Protein 7XHS (pdb70)

Radius of gyration: 13.65 Å; Cα contacts (8 Å, |Δi|>4): 174; chains: 1; bounding box: 24×39×28 Å

Solvent-accessible surface area: 6440 Å² total; per-residue (Å²): 200,90,121,135,99,102,84,191,196,75,94,42,1,93,7,84,45,33,123,67,22,94,148,128,118,42,38,3,33,0,22,0,61,15,159,114,57,82,75,64,89,0,7,14,104,70,79,22,156,45,127,144,0,65,62,22,38,103,32,0,56,112,1,52,89,61,181,61,76,5,64,0,14,23,68,52,164,104,19,136,80,55,8,17,53,0,47,52,26,68,72,53,233

Secondary structure (DSSP, 8-state):
---TTS----EEEEEEEEEEETTSTTEEEEEEEETTS-EEEEEESS-TTSHHHHHHHHHHHHHHHHT-EEEEEE-S---TTS-EEEEEEE---

Structure (mmCIF, N/CA/C/O backbone):
data_7XHS
#
_entry.id   7XHS
#
_cell.length_a   61.090
_cell.length_b   61.090
_cell.length_c   54.010
_cell.angle_alpha   90.000
_cell.angle_beta   90.000
_cell.angle_gamma   90.000
#
_symmetry.space_group_name_H-M   'I 4'
#
loop_
_entity.id
_entity.type
_entity.pdbx_description
1 polymer 'Cro/Cl family transcriptional regulator'
2 water water
#
loop_
_atom_site.group_PDB
_atom_site.id
_atom_site.type_symbol
_atom_site.label_atom_id
_atom_site.l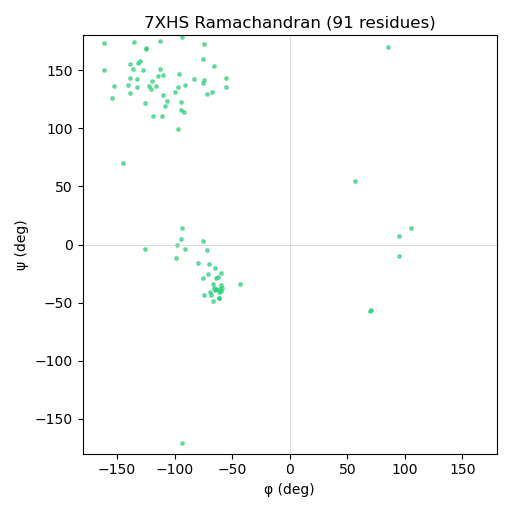abel_alt_id
_atom_site.label_comp_id
_atom_site.label_asym_id
_atom_site.label_entity_id
_atom_site.label_seq_id
_atom_site.pdbx_PDB_ins_code
_atom_site.Cartn_x
_atom_site.Cartn_y
_atom_site.Cartn_z
_atom_site.occupancy
_atom_site.B_iso_or_equiv
_atom_site.auth_seq_id
_atom_site.auth_comp_id
_atom_site.auth_asym_id
_atom_site.auth_atom_id
_atom_site.pdbx_PDB_model_num
ATOM 1 N N . ASP A 1 4 ? 3.53709 49.21600 10.97647 1.000 35.25184 4 ASP A N 1
ATOM 2 C CA . ASP A 1 4 ? 4.91382 49.68805 11.02974 1.000 36.22196 4 ASP A CA 1
ATOM 3 C C . ASP A 1 4 ? 5.54914 49.23410 12.33780 1.000 30.42038 4 ASP A C 1
ATOM 4 O O . ASP A 1 4 ? 5.27447 49.76607 13.40375 1.000 32.37274 4 ASP A O 1
ATOM 9 N N . MET A 1 5 ? 6.40670 48.23759 12.24176 1.000 30.70661 5 MET A N 1
ATOM 10 C CA . MET A 1 5 ? 6.92864 47.56435 13.40991 1.000 31.36930 5 MET A CA 1
ATOM 11 C C . M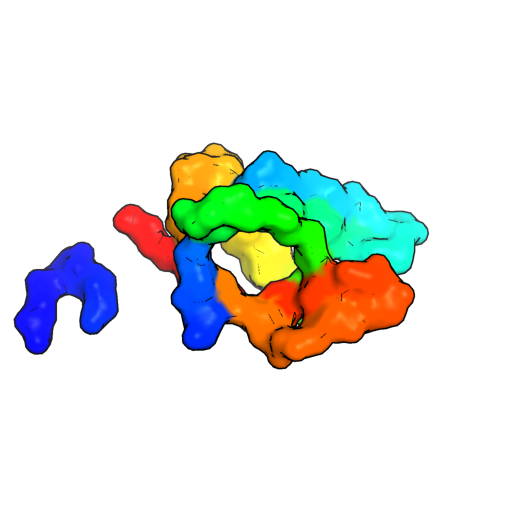ET A 1 5 ? 8.24929 48.18817 13.82609 1.000 28.82355 5 MET A C 1
ATOM 12 O O . MET A 1 5 ? 8.72106 49.14792 13.21852 1.000 27.18316 5 MET A O 1
ATOM 17 N N . HIS A 1 6 ? 8.82113 47.66604 14.90868 1.000 28.14220 6 HIS A N 1
ATOM 18 C CA . HIS A 1 6 ? 10.12720 48.13900 15.32991 1.000 28.62932 6 HIS A CA 1
ATOM 19 C C . HIS A 1 6 ? 11.10454 47.98850 14.17420 1.000 30.15151 6 HIS A C 1
ATOM 20 O O . HIS A 1 6 ? 11.09393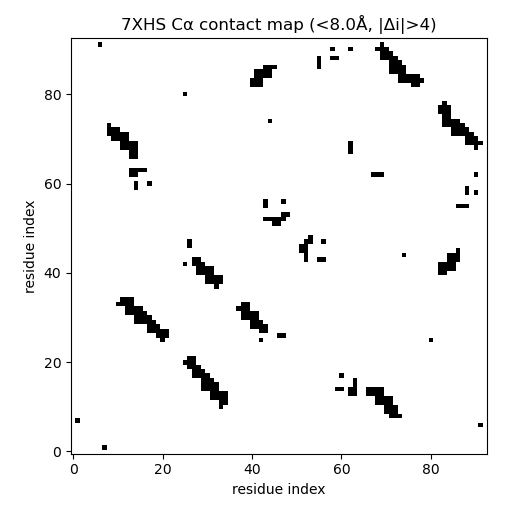 46.95639 13.48675 1.000 26.82463 6 HIS A O 1
ATOM 27 N N . PRO A 1 7 ? 11.93572 49.00226 13.91020 1.000 30.30564 7 PRO A N 1
ATOM 28 C CA . PRO A 1 7 ? 12.97000 48.91579 12.86746 1.000 29.60748 7 PRO A CA 1
ATOM 29 C C . PRO A 1 7 ? 13.74630 47.60558 12.81661 1.000 30.24788 7 PRO A C 1
ATOM 30 O O . PRO A 1 7 ? 14.15120 47.16572 11.73763 1.000 27.45582 7 PRO A O 1
ATOM 34 N N . SER A 1 8 ? 13.98188 46.98629 13.96956 1.000 30.81064 8 SER A N 1
ATOM 35 C CA . SER A 1 8 ? 14.80511 45.78910 14.04032 1.000 27.12399 8 SER A CA 1
ATOM 36 C C . SER A 1 8 ? 13.99446 44.49235 13.98049 1.000 30.84102 8 SER A C 1
ATOM 37 O O . SER A 1 8 ? 14.57563 43.40964 14.10787 1.000 30.25295 8 SER A O 1
ATOM 40 N N . LEU A 1 9 ? 12.68344 44.56862 13.77570 1.000 30.47740 9 LEU A N 1
ATOM 41 C CA . LEU A 1 9 ? 11.80718 43.40375 13.82138 1.000 32.09990 9 LEU A CA 1
ATOM 42 C C . LEU A 1 9 ? 11.34293 43.06344 12.41139 1.000 32.59926 9 LEU A C 1
ATOM 43 O O . LEU A 1 9 ? 10.68691 43.87608 11.75082 1.000 34.37073 9 LEU A O 1
ATOM 48 N N . ILE A 1 10 ? 11.67644 41.85538 11.96559 1.000 35.08127 10 ILE A N 1
ATOM 49 C CA . ILE A 1 10 ? 11.32731 41.40178 10.62344 1.000 36.97519 10 ILE A CA 1
ATOM 50 C C . ILE A 1 10 ? 9.81117 41.27783 10.47141 1.000 40.94890 10 ILE A C 1
ATOM 51 O O . ILE A 1 10 ? 9.08123 41.03832 11.44401 1.000 42.65178 10 ILE A O 1
ATOM 56 N N . LYS A 1 11 ? 9.34946 41.41277 9.22462 1.000 44.64430 11 LYS A N 1
ATOM 57 C CA . LYS A 1 11 ? 7.95264 41.27399 8.77710 1.000 51.50363 11 LYS A CA 1
ATOM 58 C C . LYS A 1 11 ? 7.20808 42.59168 8.94499 1.000 50.89651 11 LYS A C 1
ATOM 59 O O . LYS A 1 11 ? 5.99332 42.65764 8.75847 1.000 50.77102 11 LYS A O 1
ATOM 65 N N . MET A 1 20 ? 3.05276 30.01427 1.88271 1.000 52.35156 20 MET A N 1
ATOM 66 C CA . MET A 1 20 ? 4.21160 29.73307 1.04430 1.000 46.91332 20 MET A CA 1
ATOM 67 C C . MET A 1 20 ? 5.40262 29.31202 1.88385 1.000 43.37799 20 MET A C 1
ATOM 68 O O . MET A 1 20 ? 5.94373 28.22175 1.68908 1.000 47.67433 20 MET A O 1
ATOM 73 N N . LEU A 1 21 ? 5.80782 30.16771 2.82139 1.000 33.94421 21 LEU A N 1
ATOM 74 C CA . LEU A 1 21 ? 7.05323 29.97008 3.55646 1.000 36.96034 21 LEU A CA 1
ATOM 75 C C . LEU A 1 21 ? 6.77988 29.18476 4.83295 1.000 36.98192 21 LEU A C 1
ATOM 76 O O . LEU A 1 21 ? 6.10728 29.67990 5.73994 1.000 40.42163 21 LEU A O 1
ATOM 81 N N . ARG A 1 22 ? 7.31402 27.96787 4.90602 1.000 32.14626 22 ARG A N 1
ATOM 82 C CA . ARG A 1 22 ? 7.27344 27.15788 6.11428 1.000 30.94912 22 ARG A CA 1
ATOM 83 C C . ARG A 1 22 ? 8.57756 27.29039 6.88708 1.000 29.91155 22 ARG A C 1
ATOM 84 O O . ARG A 1 22 ? 9.66733 27.23914 6.30742 1.000 28.66135 22 ARG A O 1
ATOM 92 N N . SER A 1 23 ? 8.45332 27.45977 8.19634 1.000 25.66418 23 SER A N 1
ATOM 93 C CA . SER A 1 23 ? 9.59856 27.46338 9.09370 1.000 30.76673 23 SER A CA 1
ATOM 94 C C . SER A 1 23 ? 10.13830 26.05228 9.31668 1.000 28.24343 23 SER A C 1
ATOM 95 O O . SER A 1 23 ? 9.37066 25.09857 9.48905 1.000 32.54398 23 SER A O 1
ATOM 98 N N . CYS A 1 24 ? 11.46751 25.92347 9.33644 1.000 25.21226 24 CYS A N 1
ATOM 99 C CA . CYS A 1 24 ? 12.10488 24.61488 9.46497 1.000 25.72990 24 CYS A CA 1
ATOM 100 C C . CYS A 1 24 ? 13.55978 24.76806 9.91222 1.000 25.17560 24 CYS A C 1
ATOM 101 O O . CYS A 1 24 ? 14.09241 25.87486 10.00923 1.000 26.05716 24 CYS A O 1
ATOM 104 N N . LYS A 1 25 ? 14.18763 23.62706 10.19507 1.000 22.26349 25 LYS A N 1
ATOM 105 C CA . LYS A 1 25 ? 15.62469 23.50277 10.39771 1.000 20.53158 25 LYS A CA 1
ATOM 106 C C . LYS A 1 25 ? 16.22120 22.64564 9.28343 1.000 23.85490 25 LYS A C 1
ATOM 107 O O . LYS A 1 25 ? 15.58555 21.68751 8.82827 1.000 23.71055 25 LYS A O 1
ATOM 113 N N . ILE A 1 26 ? 17.44855 22.96980 8.86394 1.000 21.49859 26 ILE A N 1
ATOM 114 C CA . ILE A 1 26 ? 18.18203 22.20763 7.85140 1.000 18.46026 26 ILE A CA 1
A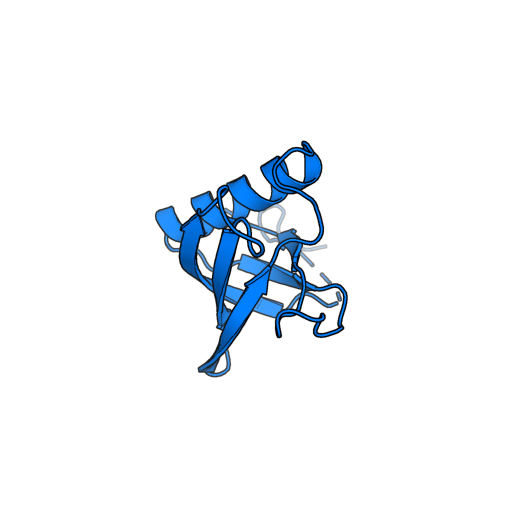TOM 115 C C . ILE A 1 26 ? 19.12498 21.25344 8.57828 1.000 21.04767 26 ILE A C 1
ATOM 116 O O . ILE A 1 26 ? 20.22493 21.64400 8.99150 1.000 21.30265 26 ILE A O 1
ATOM 121 N N . ILE A 1 27 ? 18.73887 19.97917 8.70546 1.000 16.45907 27 ILE A N 1
ATOM 122 C CA . ILE A 1 27 ? 19.45543 19.10796 9.62696 1.000 19.10932 27 ILE A CA 1
ATOM 123 C C . ILE A 1 27 ? 20.49821 18.21788 8.95502 1.000 17.63928 27 ILE A C 1
ATOM 124 O O . ILE A 1 27 ? 21.31743 17.61675 9.66983 1.000 18.73992 27 ILE A O 1
ATOM 129 N N . ALA A 1 28 ? 20.51592 18.13079 7.61828 1.000 15.37160 28 ALA A N 1
ATOM 130 C CA . ALA A 1 28 ? 21.56851 17.40692 6.90450 1.000 19.45709 28 ALA A CA 1
ATOM 131 C C . ALA A 1 28 ? 21.60583 17.85673 5.45007 1.000 19.64130 28 ALA A C 1
ATOM 132 O O . ALA A 1 28 ? 20.57528 18.21607 4.87336 1.000 17.98957 28 ALA A O 1
ATOM 134 N N . MET A 1 29 ? 22.79464 17.80104 4.84957 1.000 17.12291 29 MET A N 1
ATOM 135 C CA . MET A 1 29 ? 22.94106 18.04316 3.41235 1.000 20.53925 29 MET A CA 1
ATOM 136 C C . MET A 1 29 ? 23.93145 17.03034 2.86665 1.000 17.63573 29 MET A C 1
ATOM 137 O O . MET A 1 29 ? 25.01023 16.84800 3.43990 1.000 20.19723 29 MET A O 1
ATOM 142 N N . LYS A 1 30 ? 23.57799 16.35650 1.78474 1.000 19.49521 30 LYS A N 1
ATOM 143 C CA . LYS A 1 30 ? 24.48522 15.37953 1.19217 1.000 23.60509 30 LYS A CA 1
ATOM 144 C C . LYS A 1 30 ? 24.81315 15.82302 -0.22723 1.000 23.08842 30 LYS A C 1
ATOM 145 O O . LYS A 1 30 ? 23.94846 15.80788 -1.10987 1.000 23.29837 30 LYS A O 1
ATOM 151 N N . VAL A 1 31 ? 26.06258 16.23481 -0.42636 1.000 22.60526 31 VAL A N 1
ATOM 152 C CA . VAL A 1 31 ? 26.54124 16.81299 -1.67739 1.000 21.60008 31 VAL A CA 1
ATOM 153 C C . VAL A 1 31 ? 27.16095 15.68627 -2.49131 1.000 22.38163 31 VAL A C 1
ATOM 154 O O . VAL A 1 31 ? 28.15589 15.08155 -2.07467 1.000 21.73753 31 VAL A O 1
ATOM 158 N N . MET A 1 32 ? 2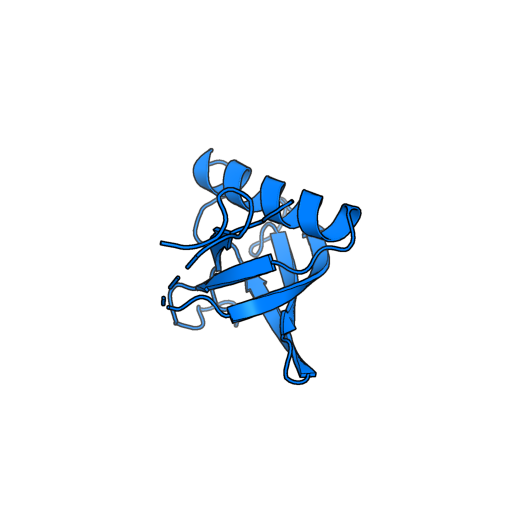6.57176 15.37477 -3.63630 1.000 20.45737 32 MET A N 1
ATOM 159 C CA . MET A 1 32 ? 26.91165 14.16273 -4.37067 1.000 23.28856 32 MET A CA 1
ATOM 160 C C . MET A 1 32 ? 26.82633 14.47467 -5.87322 1.000 25.39632 32 MET A C 1
ATOM 161 O O . MET A 1 32 ? 25.93156 14.01226 -6.59230 1.000 25.95287 32 MET A O 1
ATOM 166 N N . PRO A 1 33 ? 27.76549 15.28380 -6.38762 1.000 23.77823 33 PRO A N 1
ATOM 167 C CA . PRO A 1 33 ? 27.62314 15.77733 -7.77066 1.000 26.31093 33 PRO A CA 1
ATOM 168 C C . PRO A 1 33 ? 27.93026 14.73857 -8.84115 1.000 26.74409 33 PRO A C 1
ATOM 169 O O . PRO A 1 33 ? 27.88151 15.06652 -10.03237 1.000 30.43127 33 PRO A O 1
ATOM 173 N N . ASP A 1 34 ? 28.22211 13.49544 -8.44267 1.000 35.66101 34 ASP A N 1
ATOM 174 C CA . ASP A 1 34 ? 28.30424 12.34233 -9.33529 1.000 34.08853 34 ASP A CA 1
ATOM 175 C C . ASP A 1 34 ? 26.94784 11.75410 -9.70078 1.000 36.38448 34 ASP A C 1
ATOM 176 O O . ASP A 1 34 ? 26.88803 10.93787 -10.62712 1.000 36.50921 34 ASP A O 1
ATOM 181 N N . LYS A 1 35 ? 25.88114 12.08682 -8.96725 1.000 29.32173 35 LYS A N 1
ATOM 182 C CA . LYS A 1 35 ? 24.64659 11.31226 -8.99244 1.000 30.07522 35 LYS A CA 1
ATOM 183 C C . LYS A 1 35 ? 23.43690 12.17387 -9.33677 1.000 34.02754 35 LYS A C 1
ATOM 184 O O . LYS A 1 35 ? 23.49919 13.40777 -9.31912 1.000 30.98613 35 LYS A O 1
ATOM 190 N N . VAL A 1 36 ? 22.31138 11.48822 -9.60888 1.000 32.57235 36 VAL A N 1
ATOM 191 C CA . VAL A 1 36 ? 21.12040 12.14836 -10.15189 1.000 32.61114 36 VAL A CA 1
ATOM 192 C C . VAL A 1 36 ? 20.59753 13.22995 -9.21750 1.000 25.63883 36 VAL A C 1
ATOM 193 O O . VAL A 1 36 ? 20.10378 14.25753 -9.68241 1.000 31.37050 36 VAL A O 1
ATOM 197 N N . MET A 1 37 ? 20.69748 13.03796 -7.89885 1.000 26.53506 37 MET A N 1
ATOM 198 C CA . MET A 1 37 ? 20.14474 14.03764 -6.98890 1.000 28.58070 37 MET A CA 1
ATOM 199 C C . MET A 1 37 ? 21.00474 15.29805 -6.88846 1.000 25.83481 37 MET A C 1
ATOM 200 O O . MET A 1 37 ? 20.46189 16.37711 -6.61410 1.000 28.95194 37 MET A O 1
ATOM 205 N N . GLN A 1 38 ? 22.32592 15.17882 -7.08909 1.000 20.31675 38 GLN A N 1
ATOM 206 C CA . GLN A 1 38 ? 23.31904 16.25515 -6.98602 1.000 24.62472 38 GLN A CA 1
ATOM 207 C C . GLN A 1 38 ? 23.55250 16.72060 -5.55638 1.000 19.85880 38 GLN A C 1
ATOM 208 O O . GLN A 1 38 ? 24.69207 16.74728 -5.08092 1.000 20.00920 38 GLN A O 1
ATOM 214 N N . VAL A 1 39 ? 22.48738 17.13704 -4.88127 1.000 22.92219 39 VAL A N 1
ATOM 215 C CA . VAL A 1 39 ? 22.53426 17.46203 -3.45559 1.000 21.17971 39 VAL A CA 1
ATOM 216 C C . VAL A 1 39 ? 21.13914 17.27027 -2.86563 1.000 22.14378 39 VAL A C 1
ATOM 217 O O . VAL A 1 39 ? 20.15053 17.79586 -3.38435 1.000 26.87836 39 VAL A O 1
ATOM 221 N N . MET A 1 40 ? 21.06084 16.47712 -1.80010 1.000 21.05648 40 MET A N 1
ATOM 222 C CA . MET A 1 40 ? 19.81216 16.19442 -1.10663 1.000 23.42524 40 MET A CA 1
ATOM 223 C C . MET A 1 40 ? 19.81356 16.86833 0.26202 1.000 21.42894 40 MET A C 1
ATOM 224 O O . MET A 1 40 ? 20.75052 16.68265 1.05153 1.000 22.01302 40 MET A O 1
ATOM 229 N N . VAL A 1 41 ? 18.75155 17.61658 0.55058 1.000 17.44883 41 VAL A N 1
ATOM 230 C CA . VAL A 1 41 ? 18.60964 18.39320 1.78734 1.000 18.80316 41 VAL A CA 1
ATOM 231 C C . VAL A 1 41 ? 17.58881 17.70826 2.69578 1.000 19.94388 41 VAL A C 1
ATOM 232 O O . VAL A 1 41 ? 16.42736 17.52411 2.30624 1.000 18.15147 41 VAL A O 1
ATOM 236 N N . THR A 1 42 ? 17.98986 17.37696 3.92413 1.000 18.00300 42 THR A N 1
ATOM 237 C CA . THR A 1 42 ? 17.03921 16.85678 4.90724 1.000 20.62163 42 THR A CA 1
ATOM 238 C C . THR A 1 42 ? 16.52279 17.99383 5.78472 1.000 20.57506 42 THR A C 1
ATOM 239 O O . THR A 1 42 ? 17.31284 18.69655 6.43665 1.000 18.88948 42 THR A O 1
ATOM 243 N N . VAL A 1 43 ? 15.19522 18.17666 5.80866 1.000 21.40049 43 VAL A N 1
ATOM 244 C CA . VAL A 1 43 ? 14.58296 19.32785 6.47604 1.000 22.15756 43 VAL A CA 1
ATOM 245 C C . VAL A 1 43 ? 13.60578 18.85064 7.55073 1.000 26.55858 43 VAL A C 1
ATOM 246 O O . VAL A 1 43 ? 12.82341 17.91655 7.33874 1.000 27.20785 43 VAL A O 1
ATOM 250 N N . LEU A 1 44 ? 13.67078 19.49989 8.71524 1.000 20.47863 44 LEU A N 1
ATOM 251 C CA . LEU A 1 44 ? 12.78526 19.22935 9.83520 1.000 23.12356 44 LEU A CA 1
ATOM 252 C C . LEU A 1 44 ? 11.86469 20.43494 10.02562 1.000 26.87843 44 LEU A C 1
ATOM 253 O O . LEU A 1 44 ? 12.32515 21.51489 10.40712 1.000 23.03092 44 LEU A O 1
ATOM 258 N N . MET A 1 45 ? 10.57234 20.25515 9.72321 1.000 28.24439 45 MET A N 1
ATOM 259 C CA . MET A 1 45 ? 9.56660 21.29669 9.89434 1.000 30.33663 45 MET A CA 1
ATOM 260 C C . MET A 1 45 ? 9.21639 21.45867 11.36755 1.000 32.05180 45 MET A C 1
ATOM 261 O O . MET A 1 45 ? 9.43313 20.56262 12.18664 1.000 31.78768 45 MET A O 1
ATOM 266 N N . HIS A 1 46 ? 8.64728 22.61929 11.69451 1.000 31.96824 46 HIS A N 1
ATOM 267 C CA . HIS A 1 46 ? 8.31427 22.92967 13.08373 1.000 37.57084 46 HIS A CA 1
ATOM 268 C C . HIS A 1 46 ? 7.23553 22.01448 13.67020 1.000 38.76880 46 HIS A C 1
ATOM 269 O O . HIS A 1 46 ? 7.13329 21.90437 14.89735 1.000 38.71719 46 HIS A O 1
ATOM 276 N N . ASP A 1 47 ? 6.43287 21.35417 12.84180 1.000 36.26078 47 ASP A N 1
ATOM 277 C CA . ASP A 1 47 ? 5.40126 20.45818 13.34687 1.000 34.24370 47 ASP A CA 1
ATOM 278 C C . ASP A 1 47 ? 5.86565 19.00691 13.43667 1.000 36.73733 47 ASP A C 1
ATOM 279 O O . ASP A 1 47 ? 5.03315 18.10255 13.56386 1.000 40.00444 47 ASP A O 1
ATOM 284 N N . GLY A 1 48 ? 7.16466 18.75654 13.34665 1.000 32.86615 48 GLY A N 1
ATOM 285 C CA . GLY A 1 48 ? 7.69138 17.44017 13.60743 1.000 33.65621 48 GLY A CA 1
ATOM 286 C C . GLY A 1 48 ? 7.88352 16.54432 12.40237 1.000 36.03153 48 GLY A C 1
ATOM 287 O O . GLY A 1 48 ? 8.50543 15.48835 12.54135 1.000 35.22624 48 GLY A O 1
ATOM 288 N N . VAL A 1 49 ? 7.38525 16.91125 11.22829 1.000 35.13684 49 VAL A N 1
ATOM 289 C CA . VAL A 1 49 ? 7.59138 16.06752 10.05603 1.000 31.70998 49 VAL A CA 1
ATOM 290 C C . VAL A 1 49 ? 8.95703 16.36660 9.43869 1.000 34.53913 49 VAL A C 1
ATOM 291 O O . VAL A 1 49 ? 9.42662 17.51270 9.42632 1.000 34.04139 49 VAL A O 1
ATOM 295 N N . CYS A 1 50 ? 9.61759 15.32392 8.95086 1.000 28.95691 50 CYS A N 1
ATOM 296 C CA . CYS A 1 50 ? 10.93453 15.42387 8.34647 1.000 29.86017 50 CYS A CA 1
ATOM 297 C C . CYS A 1 50 ? 10.82990 15.02196 6.88011 1.0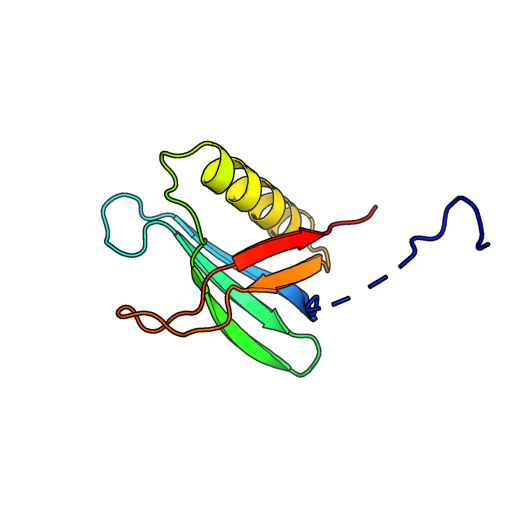00 32.70809 50 CYS A C 1
ATOM 298 O O . CYS A 1 50 ? 10.16127 14.03854 6.55344 1.000 35.59454 50 CYS A O 1
ATOM 301 N N . GLU A 1 51 ? 11.47409 15.78697 5.99409 1.000 28.00203 51 GLU A N 1
ATOM 302 C CA . GLU A 1 51 ? 11.30591 15.62643 4.55078 1.000 29.93549 51 GLU A CA 1
ATOM 303 C C . GLU A 1 51 ? 12.64183 15.74301 3.83025 1.000 26.90900 51 GLU A C 1
ATOM 304 O O . GLU A 1 51 ? 13.46702 16.58107 4.19594 1.000 26.04973 51 GLU A O 1
ATOM 310 N N . GLU A 1 52 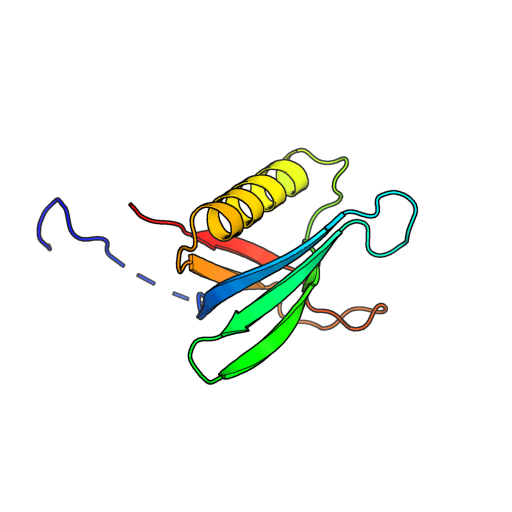? 12.82819 14.93955 2.77929 1.000 25.59885 52 GLU A N 1
ATOM 311 C CA . GLU A 1 52 ? 14.00730 15.01391 1.91783 1.000 28.80594 52 GLU A CA 1
ATOM 312 C C . GLU A 1 52 ? 13.67999 15.79451 0.64524 1.000 30.84178 52 GLU A C 1
ATOM 313 O O . GLU A 1 52 ? 12.68075 15.50958 -0.03201 1.000 27.94782 52 GLU A O 1
ATOM 319 N N . MET A 1 53 ? 14.54407 16.75318 0.30254 1.000 24.27995 53 MET A N 1
ATOM 320 C CA . MET A 1 53 ? 14.23649 17.73503 -0.72372 1.000 19.60523 53 MET A CA 1
ATOM 321 C C . MET A 1 53 ? 15.44610 17.99943 -1.61442 1.000 25.78859 53 MET A C 1
ATOM 322 O O . MET A 1 53 ? 16.59682 17.79797 -1.21492 1.000 21.39554 53 MET A O 1
ATOM 327 N N . LEU A 1 54 ? 15.16338 18.44232 -2.84421 1.000 21.85732 54 LEU A N 1
ATOM 328 C CA . LEU A 1 54 ? 16.17115 18.84323 -3.81518 1.000 22.53460 54 LEU A CA 1
ATOM 329 C C . LEU A 1 54 ? 16.08180 20.34545 -4.07469 1.000 23.05527 54 LEU A C 1
ATOM 330 O O . LEU A 1 54 ? 15.20286 21.03201 -3.55437 1.000 22.25206 54 LEU A O 1
ATOM 335 N N . LEU A 1 55 ? 17.01601 20.86496 -4.87528 1.000 22.14529 55 LEU A N 1
ATOM 336 C CA . LEU A 1 55 ? 16.99833 22.27044 -5.28544 1.000 21.96263 55 LEU A CA 1
ATOM 337 C C . LEU A 1 55 ? 16.34236 22.42252 -6.65423 1.000 21.69638 55 LEU A C 1
ATOM 338 O O . LEU A 1 55 ? 16.46713 21.55156 -7.51626 1.000 23.68670 55 LEU A O 1
ATOM 343 N N . LYS A 1 56 ? 15.64725 23.54513 -6.85564 1.000 20.64049 56 LYS A N 1
ATOM 344 C CA . LYS A 1 56 ? 14.98869 23.77200 -8.14316 1.000 26.63318 56 LYS A CA 1
ATOM 345 C C . LYS A 1 56 ? 15.99371 23.87984 -9.28937 1.000 24.58292 56 LYS A C 1
ATOM 346 O O . LYS A 1 56 ? 15.67283 23.52647 -10.42813 1.000 26.03043 56 LYS A O 1
ATOM 352 N N . TRP A 1 57 ? 17.20913 24.34547 -9.01386 1.000 25.59152 57 TRP A N 1
ATOM 353 C CA . TRP A 1 57 ? 18.20206 24.59938 -10.04799 1.000 26.40529 57 TRP A CA 1
ATOM 354 C C . TRP A 1 57 ? 19.38805 23.64256 -9.95022 1.000 25.37891 57 TRP A C 1
ATOM 355 O O . TRP A 1 57 ? 19.74443 23.15439 -8.87200 1.000 22.40896 57 TRP A O 1
ATOM 366 N N . ASN A 1 58 ? 19.98245 23.38599 -11.10936 1.000 24.28758 58 ASN A N 1
ATOM 367 C CA . ASN A 1 58 ? 21.24361 22.66125 -11.21452 1.000 27.42035 58 ASN A CA 1
ATOM 368 C C . ASN A 1 58 ? 22.32209 23.33205 -10.37036 1.000 24.57156 58 ASN A C 1
ATOM 369 O O . ASN A 1 58 ? 22.37999 24.56407 -10.28242 1.000 24.04169 58 ASN A O 1
ATOM 374 N N . LEU A 1 59 ? 23.18378 22.51496 -9.74759 1.000 24.93748 59 LEU A N 1
ATOM 375 C CA . LEU A 1 59 ? 24.34053 23.07104 -9.04080 1.000 27.68164 59 LEU A CA 1
ATOM 376 C C . LEU A 1 59 ? 25.26882 23.81615 -9.99021 1.000 30.48812 59 LEU A C 1
ATOM 377 O O . LEU A 1 59 ? 25.96217 24.75049 -9.57110 1.000 32.82350 59 LEU A O 1
ATOM 382 N N . LEU A 1 60 ? 25.28654 23.43206 -11.26993 1.000 27.32736 60 LEU A N 1
ATOM 383 C CA . LEU A 1 60 ? 26.12395 24.11877 -12.24933 1.000 30.15940 60 LEU A CA 1
ATOM 384 C C . LEU A 1 60 ? 25.62326 25.53009 -12.56340 1.000 29.89944 60 LEU A C 1
ATOM 385 O O . LEU A 1 60 ? 26.38526 26.32837 -13.12243 1.000 33.64926 60 LEU A O 1
ATOM 390 N N . ASP A 1 61 ? 24.36922 25.84663 -12.22705 1.000 25.42627 61 ASP A N 1
ATOM 391 C CA . ASP A 1 61 ? 23.80167 27.18913 -12.36167 1.000 26.98999 61 ASP A CA 1
ATOM 392 C C . ASP A 1 61 ? 24.00331 28.00025 -11.07825 1.000 29.07540 61 ASP A C 1
ATOM 393 O O . ASP A 1 61 ? 23.79158 27.49310 -9.97191 1.000 24.63451 61 ASP A O 1
ATOM 398 N N . ASN A 1 62 ? 24.38291 29.27922 -11.23466 1.000 28.16039 62 ASN A N 1
ATOM 399 C CA . ASN A 1 62 ? 24.61363 30.15565 -10.08658 1.000 22.35640 62 ASN A CA 1
ATOM 400 C C . ASN A 1 62 ? 23.38114 30.33754 -9.19495 1.000 22.97165 62 ASN A C 1
ATOM 401 O O . ASN A 1 62 ? 23.53178 30.66189 -8.01147 1.000 23.62099 62 ASN A O 1
ATOM 406 N N . ARG A 1 63 ? 22.17026 30.15433 -9.71453 1.000 21.63534 63 ARG A N 1
ATOM 407 C CA . ARG A 1 63 ? 21.00271 30.20637 -8.83812 1.000 26.65445 63 ARG A CA 1
ATOM 408 C C . ARG A 1 63 ? 20.96621 29.01326 -7.89312 1.000 23.81076 63 ARG A C 1
ATOM 409 O O . ARG A 1 63 ? 20.63208 29.16432 -6.71408 1.000 20.17320 63 ARG A O 1
ATOM 417 N N . GLY A 1 64 ? 21.29896 27.82284 -8.39595 1.000 22.92527 64 GLY A N 1
ATOM 418 C CA . GLY A 1 64 ? 21.44056 26.67298 -7.51830 1.000 21.49306 64 GLY A CA 1
ATOM 419 C C . GLY A 1 64 ? 22.53241 26.86548 -6.48727 1.000 21.31376 64 GLY A C 1
ATOM 420 O O . GLY A 1 64 ? 22.35945 26.51353 -5.31581 1.000 20.79510 64 GLY A O 1
ATOM 421 N N . MET A 1 65 ? 23.66811 27.44499 -6.89982 1.000 23.62276 65 MET A N 1
ATOM 422 C CA . MET A 1 65 ? 24.74687 27.73810 -5.95466 1.000 23.27214 65 MET A CA 1
ATOM 423 C C . MET A 1 65 ? 24.27628 28.67939 -4.84948 1.000 22.75272 65 MET A C 1
ATOM 424 O O . MET A 1 65 ? 24.66095 28.51891 -3.69011 1.000 22.26912 65 MET A O 1
ATOM 429 N N . ALA A 1 66 ? 23.45917 29.68366 -5.19130 1.000 23.31029 66 ALA A N 1
ATOM 430 C CA . ALA A 1 66 ? 23.02980 30.65461 -4.18718 1.000 22.16522 66 ALA A CA 1
ATOM 431 C C . ALA A 1 66 ? 22.09157 30.01681 -3.16395 1.000 22.86727 66 ALA A C 1
ATOM 432 O O . ALA A 1 66 ? 22.23036 30.25537 -1.95829 1.000 21.23020 66 ALA A O 1
ATOM 434 N N . ILE A 1 67 ? 21.13736 29.19795 -3.62361 1.000 20.30599 67 ILE A N 1
ATOM 435 C CA . ILE A 1 67 ? 20.26808 28.47002 -2.70195 1.000 18.90845 67 ILE A CA 1
ATOM 436 C C . ILE A 1 67 ? 21.06586 27.46398 -1.88173 1.000 18.52848 67 ILE A C 1
ATOM 437 O O . ILE A 1 67 ? 20.82273 27.28654 -0.67803 1.000 17.25949 67 ILE A O 1
ATOM 442 N N . TYR A 1 68 ? 22.03748 26.79336 -2.51526 1.000 20.05395 68 TYR A N 1
ATOM 443 C CA . TYR A 1 68 ? 22.89246 25.85372 -1.79207 1.000 19.31615 68 TYR A CA 1
ATOM 444 C C . TYR A 1 68 ? 23.64326 26.53523 -0.64823 1.000 19.43637 68 TYR A C 1
ATOM 445 O O . TYR A 1 68 ? 23.83045 25.94403 0.42087 1.000 16.75573 68 TYR A O 1
ATOM 454 N N . LYS A 1 69 ? 24.07910 27.77798 -0.84510 1.000 18.85640 69 LYS A N 1
ATOM 455 C CA . LYS A 1 69 ? 24.90017 28.42291 0.18073 1.000 19.93419 69 LYS A CA 1
ATOM 456 C C . LYS A 1 69 ? 24.08744 28.85690 1.39013 1.000 22.47083 69 LYS A C 1
ATOM 457 O O . LYS A 1 69 ? 24.53880 28.67464 2.53071 1.000 23.11549 69 LYS A O 1
ATOM 463 N N . VAL A 1 70 ? 22.90500 29.45062 1.17945 1.000 19.70247 70 VAL A N 1
ATOM 464 C CA . VAL A 1 70 ? 22.11985 29.87855 2.33560 1.000 20.38526 70 VAL A CA 1
ATOM 465 C C . VAL A 1 70 ? 21.66504 28.66792 3.15531 1.000 19.38839 70 VAL A C 1
ATOM 466 O O . VAL A 1 70 ? 21.66596 28.70901 4.39047 1.000 18.08227 70 VAL A O 1
ATOM 470 N N . LEU A 1 71 ? 21.31457 27.56296 2.49455 1.000 16.94486 71 LEU A N 1
ATOM 471 C CA . LEU A 1 71 ? 20.94446 26.35627 3.23741 1.000 18.57768 71 LEU A CA 1
ATOM 472 C C . LEU A 1 71 ? 22.10388 25.86282 4.09532 1.000 20.51555 71 LEU A C 1
ATOM 473 O O . LEU A 1 71 ? 21.93136 25.53721 5.27994 1.000 20.26383 71 LEU A O 1
ATOM 478 N N . MET A 1 72 ? 23.29918 25.81796 3.50906 1.000 18.27067 72 MET A N 1
ATOM 479 C CA . MET A 1 72 ? 24.49115 25.35139 4.21657 1.000 21.60638 72 MET A CA 1
ATOM 480 C C . MET A 1 72 ? 24.80133 26.21909 5.42389 1.000 20.15456 72 MET A C 1
ATOM 481 O O . MET A 1 72 ? 25.13249 25.70852 6.50139 1.000 20.94387 72 MET A O 1
ATOM 486 N N . GLU A 1 73 ? 24.75231 27.54380 5.24090 1.000 20.50084 73 GLU A N 1
ATOM 487 C CA . GLU A 1 73 ? 24.98225 28.46704 6.34615 1.000 23.56198 73 GLU A CA 1
ATOM 488 C C . GLU A 1 73 ? 23.94533 28.26819 7.44359 1.000 21.56189 73 GLU A C 1
ATOM 489 O O . GLU A 1 73 ? 24.26891 28.33233 8.63417 1.000 22.30760 73 GLU A O 1
ATOM 495 N N . ALA A 1 74 ? 22.69193 28.01306 7.05902 1.000 20.26544 74 ALA A N 1
ATOM 496 C CA . ALA A 1 74 ? 21.63992 27.77699 8.04273 1.000 18.55389 74 ALA A CA 1
ATOM 497 C C . ALA A 1 74 ? 21.91172 26.51423 8.85480 1.000 23.07989 74 ALA A C 1
ATOM 498 O O . ALA A 1 74 ? 21.63657 26.47188 10.05920 1.000 19.07602 74 ALA A O 1
ATOM 500 N N . LEU A 1 75 ? 22.42970 25.46554 8.20537 1.000 18.23812 75 LEU A N 1
ATOM 501 C CA . LEU A 1 75 ? 22.78471 24.24858 8.92904 1.000 20.14339 75 LEU A CA 1
ATOM 502 C C . LEU A 1 75 ? 23.94645 24.50745 9.88896 1.000 23.00322 75 LEU A C 1
ATOM 503 O O . LEU A 1 75 ? 23.89656 24.13029 11.06921 1.000 21.50160 75 LEU A O 1
ATOM 508 N N . CYS A 1 76 ? 25.00465 25.14814 9.39946 1.000 18.93299 76 CYS A N 1
ATOM 509 C CA . CYS A 1 76 ? 26.19486 25.34762 10.21716 1.000 25.54078 76 CYS A CA 1
ATOM 510 C C . CYS A 1 76 ? 25.98401 26.36830 11.33258 1.000 24.79599 76 CYS A C 1
ATOM 511 O O . CYS A 1 76 ? 26.68555 26.30464 12.34424 1.000 23.51571 76 CYS A O 1
ATOM 514 N N . ALA A 1 77 ? 25.04789 27.30197 11.18522 1.000 23.64610 77 ALA A N 1
ATOM 515 C CA . ALA A 1 77 ? 24.77333 28.24612 12.26187 1.000 22.71104 77 ALA A CA 1
ATOM 516 C C . ALA A 1 77 ? 23.68469 27.75581 13.19980 1.000 27.14610 77 ALA A C 1
ATOM 517 O O . ALA A 1 77 ? 23.40489 28.41923 14.20749 1.000 26.84750 77 ALA A O 1
ATOM 519 N N . LYS A 1 78 ? 23.08197 26.60411 12.90039 1.000 22.51203 78 LYS A N 1
ATOM 520 C CA . LYS A 1 78 ? 21.98867 26.04797 13.69083 1.000 23.17941 78 LYS A CA 1
ATOM 521 C C . LYS A 1 78 ? 20.83508 27.04181 13.79280 1.000 25.41007 78 LYS A C 1
ATOM 522 O O . LYS A 1 78 ? 20.36981 27.37824 14.87856 1.000 27.43388 78 LYS A O 1
ATOM 528 N N . LYS A 1 79 ? 20.36363 27.50327 12.64082 1.000 22.90245 79 LYS A N 1
ATOM 529 C CA . LYS A 1 79 ? 19.34502 28.53878 12.56562 1.000 24.33555 79 LYS A CA 1
ATOM 530 C C . LYS A 1 79 ? 18.03449 27.96251 12.05903 1.000 25.13814 79 LYS A C 1
ATOM 531 O O . LYS A 1 79 ? 18.02515 27.06412 11.21611 1.000 31.71384 79 LYS A O 1
ATOM 537 N N . ASP A 1 80 ? 16.92512 28.49465 12.56115 1.000 23.72131 80 ASP A N 1
ATOM 538 C CA . ASP A 1 80 ? 15.64921 28.30527 11.88201 1.000 24.34889 80 ASP A CA 1
ATOM 539 C C . ASP A 1 80 ? 15.60647 29.18530 10.63232 1.000 28.15132 80 ASP A C 1
ATOM 540 O O . ASP A 1 80 ? 16.11237 30.30950 10.63594 1.000 29.75177 80 ASP A O 1
ATOM 545 N N . VAL A 1 81 ? 15.02265 28.66608 9.54614 1.000 27.90612 81 VAL A N 1
ATOM 546 C CA . V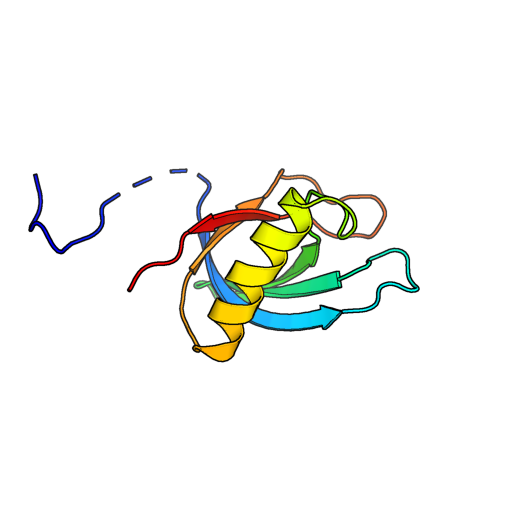AL A 1 81 ? 14.80817 29.42312 8.31567 1.000 20.68234 81 VAL A CA 1
ATOM 547 C C . VAL A 1 81 ? 13.39458 29.15101 7.81630 1.000 25.87068 81 VAL A C 1
ATOM 548 O O . VAL A 1 81 ? 12.67295 28.30551 8.34730 1.000 27.31872 81 VAL A O 1
ATOM 552 N N . LYS A 1 82 ? 13.00663 29.86334 6.76244 1.000 25.05715 82 LYS A N 1
ATOM 553 C CA . LYS A 1 82 ? 11.76583 29.57670 6.06037 1.000 24.43053 82 LYS A CA 1
ATOM 554 C C . LYS A 1 82 ? 12.08126 29.22841 4.61590 1.000 25.13243 82 LYS A C 1
ATOM 555 O O . LYS A 1 82 ? 12.97420 29.82320 4.00644 1.000 26.44983 82 LYS A O 1
ATOM 561 N N . ILE A 1 83 ? 11.35684 28.24779 4.08195 1.000 21.59135 83 ILE A N 1
ATOM 562 C CA . ILE A 1 83 ? 11.53018 27.81516 2.70850 1.000 20.58784 83 ILE A CA 1
ATOM 563 C C . ILE A 1 83 ? 10.17007 27.72883 2.03415 1.000 24.91738 83 ILE A C 1
ATOM 564 O O . ILE A 1 83 ? 9.13215 27.59882 2.68463 1.000 27.80843 83 ILE A O 1
ATOM 569 N N . SER A 1 84 ? 10.18710 27.82548 0.70654 1.000 25.33361 84 SER A N 1
ATOM 570 C CA . SER A 1 84 ? 9.05808 27.41518 -0.11517 1.000 25.53546 84 SER A CA 1
ATOM 571 C C . SER A 1 84 ? 9.57216 26.50389 -1.22207 1.000 25.64907 84 SER A C 1
ATOM 572 O O . SER A 1 84 ? 10.75550 26.52214 -1.57328 1.000 23.93462 84 SER A O 1
ATOM 575 N N . THR A 1 85 ? 8.67087 25.69261 -1.76366 1.000 23.62384 85 THR A N 1
ATOM 576 C CA . THR A 1 85 ? 9.01051 24.68968 -2.76467 1.000 28.39680 85 THR A CA 1
ATOM 577 C C . THR A 1 85 ? 8.14401 24.88530 -4.00447 1.000 25.47062 85 THR A C 1
ATOM 578 O O . THR A 1 85 ? 7.17551 25.64633 -3.99969 1.000 28.16173 85 THR A O 1
ATOM 582 N N . VAL A 1 86 ? 8.51099 24.20097 -5.09113 1.000 28.20622 86 VAL A N 1
ATOM 583 C CA . VAL A 1 86 ? 7.69931 24.29985 -6.29953 1.000 28.17241 86 VAL A CA 1
ATOM 584 C C . VAL A 1 86 ? 6.32680 23.67317 -6.08030 1.000 27.55354 86 VAL A C 1
ATOM 585 O O . VAL A 1 86 ? 5.32636 24.16595 -6.60900 1.000 30.23367 86 VAL A O 1
ATOM 589 N N . GLY A 1 87 ? 6.23935 22.61951 -5.28010 1.000 27.02424 87 GLY A N 1
ATOM 590 C CA . GLY A 1 87 ? 4.95976 22.04720 -4.93221 1.000 27.37231 87 GLY A CA 1
ATOM 591 C C . GLY A 1 87 ? 4.60322 20.73393 -5.60842 1.000 32.45795 87 GLY A C 1
ATOM 592 O O . GLY A 1 87 ? 3.43130 20.33998 -5.55529 1.000 35.45225 87 GLY A O 1
ATOM 593 N N . LYS A 1 88 ? 5.56656 20.03820 -6.23152 1.000 30.20148 88 LYS A N 1
ATOM 594 C CA . LYS A 1 88 ? 5.32468 18.69727 -6.75381 1.000 33.89970 88 LYS A CA 1
ATOM 595 C C . LYS A 1 88 ? 6.51209 17.80400 -6.50944 1.000 29.94435 88 LYS A C 1
ATOM 596 O O . LYS A 1 88 ? 7.65584 18.21140 -6.71497 1.000 34.13147 88 LYS A O 1
ATOM 602 N N . VAL A 1 89 ? 6.21372 16.57560 -6.09347 1.000 32.11353 89 VAL A N 1
ATOM 603 C CA . VAL A 1 89 ? 7.21206 15.51913 -6.05037 1.000 32.10418 89 VAL A CA 1
ATOM 604 C C . VAL A 1 89 ? 7.61451 15.15755 -7.47832 1.000 36.02511 89 VAL A C 1
ATOM 605 O O . VAL A 1 89 ? 6.75911 14.96885 -8.35381 1.000 30.96520 89 VAL A O 1
ATOM 609 N N . GLY A 1 90 ? 8.92183 15.09057 -7.72922 1.000 31.55975 90 GLY A N 1
ATOM 610 C CA . GLY A 1 90 ? 9.41246 14.74045 -9.04228 1.000 27.67669 90 GLY A CA 1
ATOM 611 C C . GLY A 1 90 ? 9.68150 13.25699 -9.18226 1.000 28.69823 90 GLY A C 1
ATOM 612 O O . GLY A 1 90 ? 9.34912 12.45110 -8.30440 1.000 25.42222 90 GLY A O 1
ATOM 613 N N . PRO A 1 91 ? 10.31229 12.86725 -10.29815 1.000 32.10213 91 PRO A N 1
ATOM 614 C CA . PRO A 1 91 ? 10.56625 11.44161 -10.56106 1.000 26.79819 91 PRO A CA 1
ATOM 615 C C . PRO A 1 91 ? 11.62874 10.81786 -9.67969 1.000 30.41714 91 PRO A C 1
ATOM 616 O O . PRO A 1 91 ? 11.86975 9.61009 -9.79940 1.000 34.51153 91 PRO A O 1
ATOM 620 N N . LEU A 1 92 ? 12.30485 11.59360 -8.83501 1.000 27.86507 92 LEU A N 1
ATOM 621 C CA . LEU A 1 92 ? 13.21076 11.03080 -7.84909 1.000 26.64455 92 LEU A CA 1
ATOM 622 C C . LEU A 1 92 ? 12.56186 10.91043 -6.47452 1.000 26.23157 92 LEU A C 1
ATOM 623 O O . LEU A 1 92 ? 13.20628 10.43657 -5.53651 1.000 27.21764 92 LEU A O 1
ATOM 628 N N . GLY A 1 93 ? 11.30728 11.32023 -6.33359 1.000 24.81003 93 GLY A N 1
ATOM 629 C CA . GLY A 1 93 ? 10.61230 11.19534 -5.07033 1.000 28.62337 93 GLY A CA 1
ATOM 630 C C . GLY A 1 93 ? 10.63632 12.40279 -4.14944 1.000 28.22589 93 GLY A C 1
ATOM 631 O O . GLY A 1 93 ? 10.12792 12.29434 -3.03075 1.000 31.79909 93 GLY A O 1
ATOM 632 N N . CYS A 1 94 ? 11.16132 13.55562 -4.58978 1.000 29.24364 94 CYS A N 1
ATOM 633 C CA . CYS A 1 94 ? 11.33273 14.74452 -3.74987 1.000 21.84671 94 CYS A CA 1
ATOM 634 C C . CYS A 1 94 ? 10.70467 15.98300 -4.38607 1.000 24.71420 94 CYS A C 1
ATOM 635 O O . CYS A 1 94 ? 10.64949 16.11047 -5.61302 1.000 28.52604 94 CYS A O 1
ATOM 638 N N . ASP A 1 95 ? 10.25872 16.91086 -3.53030 1.000 29.03628 95 ASP A N 1
ATOM 639 C CA . ASP A 1 95 ? 9.94448 18.29252 -3.89658 1.000 25.50275 95 ASP A CA 1
ATOM 640 C C . ASP A 1 95 ? 11.24387 19.07721 -4.11845 1.000 26.50908 95 ASP A C 1
ATOM 641 O O . ASP A 1 95 ? 12.33876 18.58809 -3.83737 1.000 23.71616 95 ASP A O 1
ATOM 646 N N . TYR A 1 96 ? 11.11424 20.31762 -4.61258 1.000 24.66720 96 TYR A N 1
ATOM 647 C CA . TYR A 1 96 ? 12.25497 21.15912 -4.98376 1.000 24.02820 96 TYR A CA 1
ATOM 648 C C . TYR A 1 96 ? 12.17398 22.51397 -4.27815 1.000 25.09157 96 TYR A C 1
ATOM 649 O O . TYR A 1 96 ? 11.19545 23.24503 -4.44704 1.000 25.64184 96 TYR A O 1
ATOM 658 N N . ILE A 1 97 ? 13.20495 22.84819 -3.49703 1.000 22.49734 97 ILE A N 1
ATOM 659 C CA . ILE A 1 97 ? 13.28200 24.14534 -2.81874 1.000 24.27411 97 ILE A CA 1
ATOM 660 C C . ILE A 1 97 ? 13.55803 25.25194 -3.83350 1.000 22.94874 97 ILE A C 1
ATOM 661 O O . ILE A 1 97 ? 14.51209 25.16545 -4.61849 1.000 20.79002 97 ILE A O 1
ATOM 666 N N . ASN A 1 98 ? 12.74980 26.32341 -3.79862 1.000 20.05044 98 ASN A N 1
ATOM 667 C CA . ASN A 1 98 ? 12.98852 27.44502 -4.70356 1.000 24.19340 98 ASN A CA 1
ATOM 668 C C . ASN A 1 98 ? 13.13271 28.81491 -4.03243 1.000 25.33372 98 ASN A C 1
ATOM 669 O O . ASN A 1 98 ? 13.44956 29.78946 -4.73257 1.000 23.07856 98 ASN A O 1
ATOM 674 N N . CYS A 1 99 ? 12.96595 28.91235 -2.70968 1.000 21.05409 99 CYS A N 1
ATOM 675 C CA . CYS A 1 99 ? 13.12918 30.17069 -1.99077 1.000 20.75004 99 CYS A CA 1
ATOM 676 C C . CYS A 1 99 ? 13.54897 29.89348 -0.54786 1.000 22.08340 99 CYS A C 1
ATOM 677 O O . CYS A 1 99 ? 13.00807 28.99055 0.10271 1.000 23.17751 99 CYS A O 1
ATOM 680 N N . VAL A 1 100 ? 14.52075 30.65839 -0.04852 1.000 20.71999 100 VAL A N 1
ATOM 681 C CA . VAL A 1 100 ? 14.93612 30.56606 1.35034 1.000 23.07188 100 VAL A CA 1
ATOM 682 C C . VAL A 1 100 ? 15.03024 31.96887 1.93235 1.000 22.64943 100 VAL A C 1
ATOM 683 O O . VAL A 1 100 ? 15.55832 32.88743 1.29197 1.000 24.05150 100 VAL A O 1
ATOM 687 N N . GLU A 1 101 ? 14.50559 32.13552 3.14449 1.000 20.89731 101 GLU A N 1
ATOM 688 C CA . GLU A 1 101 ? 14.63211 33.37904 3.88853 1.000 23.72940 101 GLU A CA 1
ATOM 689 C C . GLU A 1 101 ? 15.33464 33.10563 5.21048 1.000 20.85657 101 GLU A C 1
ATOM 690 O O . GLU A 1 101 ? 14.99391 32.15223 5.91204 1.000 21.09298 101 GLU A O 1
ATOM 696 N N . ILE A 1 102 ? 16.30432 33.94801 5.54227 1.000 20.60034 102 ILE A N 1
ATOM 697 C CA . ILE A 1 102 ? 17.14490 33.79707 6.72362 1.000 21.89167 102 ILE A CA 1
ATOM 698 C C . ILE A 1 102 ? 17.21025 35.14910 7.42825 1.000 22.62773 102 ILE A C 1
ATOM 699 O O . ILE A 1 102 ? 17.23052 36.19505 6.77023 1.000 23.39784 102 ILE A O 1
ATOM 704 N N . SER A 1 103 ? 17.21066 35.15159 8.76207 1.000 21.89148 103 SER A N 1
ATOM 705 C CA . SER A 1 103 ? 17.27909 36.43114 9.46142 1.000 23.17401 103 SER A CA 1
ATOM 706 C C . SER A 1 103 ? 18.25510 36.37986 10.63317 1.000 26.18790 103 SER A C 1
ATOM 707 O O . SER A 1 103 ? 18.48919 35.32501 11.23362 1.000 25.19902 103 SER A O 1
ATOM 710 N N . MET A 1 104 ? 18.83489 37.53926 10.94200 1.000 24.55056 104 MET A N 1
ATOM 711 C CA . MET A 1 104 ? 19.81888 37.65245 12.02015 1.000 26.59286 104 MET A CA 1
ATOM 712 C C . MET A 1 104 ? 19.25425 37.25494 13.37130 1.000 28.94864 104 MET A C 1
ATOM 713 O O . MET A 1 104 ? 18.12885 37.61542 13.72454 1.000 26.08404 104 MET A O 1
#

Nearest PDB structures (foldseek):
  7xhs-assembly1_A  TM=1.011E+00  e=7.729E-17  Photorhabdus
  3dwq-assembly1_D  TM=7.177E-01  e=2.252E-02  Escherichia coli
  4bwg-assembly2_I  TM=6.193E-01  e=6.847E-02  Escherichia coli 98NK2
  6ro0-assembly1_L  TM=7.237E-01  e=2.082E-01  Bordetella pertussis
  6ial-assembly2_I  TM=6.334E-01  e=4.057E-01  Escherichia coli

Sequence (93 aa):
DMHPSLIKMLRSCKIIAMKVMPDKVMQVMVTVLMHDGVCEEMLLKWNLLDNRGMAIYKVLMEALCAKKDVKISTVGKVGPLGCDYINCVEISM

B-factor: mean 28.38, std 7.87, range [15.37, 74.75]

Organism: Photorhabdus laumondii subsp. laumondii (strain DSM 15139 / CIP 105565 / TT01) (NCBI:txid243265)

Foldseek 3Di:
DDDPQDDDCWFKWAFADKDQDCPDDQRIWTWIAGPVGDIFIAGAPDDCVDVQNVVVVVVNVVRNVVVHIKIWHFPPDQDPVGHTHTRDIGGDD